Protein AF-A0A0V8E8Y0-F1 (afdb_monomer)

Sequence (76 aa):
MPQSSNAGELILEWLELTGIRQDSLGSEYGQKKVQFHQMLHNKTPKHEASVLMSKIMSDKGITLDKLDELRELKGA

Nearest PDB structures (foldseek):
  4pu8-assembly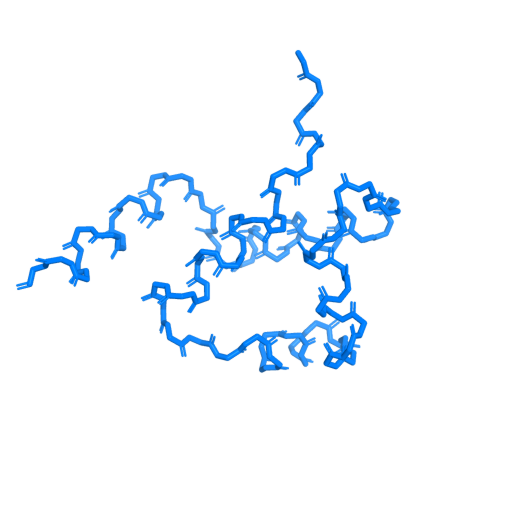1_A  TM=6.925E-01  e=1.433E+00  Shewanella oneidensis MR-1
  4pu7-assembly1_B  TM=6.909E-01  e=1.602E+00  Shewanella oneidensis MR-1
  4pu8-assembly1_B  TM=6.480E-01  e=1.147E+00  Shewanella oneidensis MR-1
  8pi9-assembly1_A  TM=6.395E-01  e=1.602E+00  Homo sapiens
  4pu4-assembly1_D  TM=6.623E-01  e=4.132E+00  Shewanella oneidensis MR-1

pLDDT: mean 88.9, std 13.65, range [36.88, 96.62]

Structure (mmCIF, N/CA/C/O backbone):
data_AF-A0A0V8E8Y0-F1
#
_entry.id   AF-A0A0V8E8Y0-F1
#
loop_
_atom_site.group_PDB
_atom_site.id
_atom_site.type_symbol
_atom_site.label_atom_id
_atom_site.label_alt_id
_atom_site.label_comp_id
_atom_site.label_asym_id
_atom_site.label_entity_id
_atom_site.label_seq_id
_atom_site.pdbx_PDB_ins_code
_atom_site.Cartn_x
_atom_site.Cartn_y
_atom_site.Cartn_z
_atom_site.occupancy
_atom_site.B_iso_or_equiv
_atom_site.auth_seq_id
_atom_site.auth_comp_id
_atom_site.auth_asym_id
_atom_site.auth_atom_id
_atom_site.pdbx_PDB_model_num
ATOM 1 N N . MET A 1 1 ? -8.282 12.177 -17.863 1.00 36.88 1 MET A N 1
ATOM 2 C CA . MET A 1 1 ? -6.955 12.311 -17.215 1.00 36.88 1 MET A CA 1
ATOM 3 C C . MET A 1 1 ? -6.383 10.912 -17.038 1.00 36.88 1 MET A C 1
ATOM 5 O O . MET A 1 1 ? -7.180 10.036 -16.718 1.00 36.88 1 MET A O 1
ATOM 9 N N . PRO A 1 2 ? -5.089 10.644 -17.284 1.00 39.53 2 PRO A N 1
ATOM 10 C CA . PRO A 1 2 ? -4.554 9.303 -17.084 1.00 39.53 2 PRO A CA 1
ATOM 11 C C . PRO A 1 2 ? -4.410 9.031 -15.578 1.00 39.53 2 PRO A C 1
ATOM 13 O O . PRO A 1 2 ? -3.824 9.829 -14.857 1.00 39.53 2 PRO A O 1
ATOM 16 N N . GLN A 1 3 ? -4.964 7.910 -15.112 1.00 43.22 3 GLN A N 1
ATOM 17 C CA . GLN A 1 3 ? -4.986 7.438 -13.714 1.00 43.22 3 GLN A CA 1
ATOM 18 C C . GLN A 1 3 ? -3.621 6.897 -13.223 1.00 43.22 3 GLN A C 1
ATOM 20 O O . GLN A 1 3 ? -3.547 6.086 -12.304 1.00 43.22 3 GLN A O 1
ATOM 25 N N . SER A 1 4 ? -2.521 7.329 -13.836 1.00 39.62 4 SER A N 1
ATOM 26 C CA . SER A 1 4 ? -1.156 7.135 -13.339 1.00 39.62 4 SER A CA 1
ATOM 27 C C . SER A 1 4 ? -0.860 8.307 -12.390 1.00 39.62 4 SER A C 1
ATOM 29 O O . SER A 1 4 ? -0.799 9.436 -12.863 1.00 39.62 4 SER A O 1
ATOM 31 N N . SER A 1 5 ? -0.742 8.190 -11.064 1.00 55.47 5 SER A N 1
ATOM 32 C CA . SER A 1 5 ? -0.025 7.164 -10.301 1.00 55.47 5 SER A CA 1
ATOM 33 C C . SER A 1 5 ? -0.482 7.128 -8.822 1.00 55.47 5 SER A C 1
ATOM 35 O O . SER A 1 5 ? 0.355 7.175 -7.927 1.00 55.47 5 SER A O 1
ATOM 37 N N . ASN A 1 6 ? -1.787 7.044 -8.528 1.00 79.31 6 ASN A N 1
ATOM 38 C CA . ASN A 1 6 ? -2.264 6.977 -7.128 1.00 79.31 6 ASN A CA 1
ATOM 39 C C . ASN A 1 6 ? -2.105 5.588 -6.484 1.00 79.31 6 ASN A C 1
ATOM 41 O O . ASN A 1 6 ? -2.321 5.439 -5.288 1.00 79.31 6 ASN A O 1
ATOM 45 N N . ALA A 1 7 ? -1.719 4.558 -7.244 1.00 89.69 7 ALA A N 1
ATOM 46 C CA . ALA A 1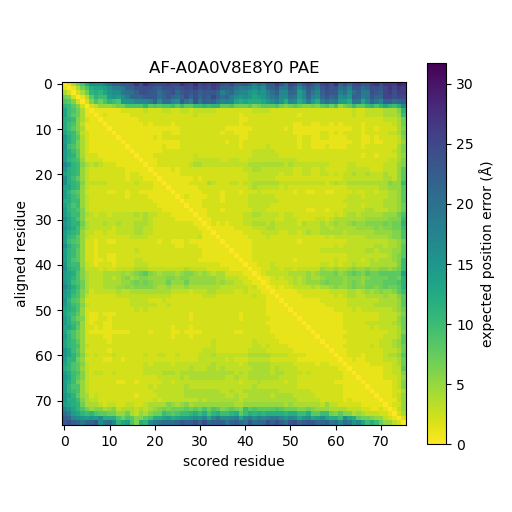 7 ? -1.609 3.192 -6.726 1.00 89.69 7 ALA A CA 1
ATOM 47 C C . ALA A 1 7 ? -0.648 3.084 -5.527 1.00 89.69 7 ALA A C 1
ATOM 49 O O . ALA A 1 7 ? -0.948 2.389 -4.561 1.00 89.69 7 ALA A O 1
ATOM 50 N N . GLY A 1 8 ? 0.475 3.809 -5.564 1.00 92.06 8 GLY A N 1
ATOM 51 C CA . GLY A 1 8 ? 1.422 3.853 -4.450 1.00 92.06 8 GLY A CA 1
ATOM 52 C C . GLY A 1 8 ? 0.802 4.433 -3.178 1.00 92.06 8 GLY A C 1
ATOM 53 O O . GLY A 1 8 ? 0.932 3.840 -2.112 1.00 92.06 8 GLY A O 1
ATOM 54 N N . GLU A 1 9 ? 0.060 5.534 -3.303 1.00 93.06 9 GLU A N 1
ATOM 55 C CA . GLU A 1 9 ? -0.636 6.188 -2.187 1.00 93.06 9 GLU A CA 1
ATOM 56 C C . GLU A 1 9 ? -1.726 5.287 -1.595 1.00 93.06 9 GLU A C 1
ATOM 58 O O . GLU A 1 9 ? -1.781 5.115 -0.381 1.00 93.06 9 GLU A O 1
ATOM 63 N N . LEU A 1 10 ? -2.524 4.632 -2.442 1.00 94.50 10 LEU A N 1
ATOM 64 C CA . LEU A 1 10 ? -3.580 3.715 -1.999 1.00 94.50 10 LEU A CA 1
ATOM 65 C C . LEU A 1 10 ? -3.013 2.484 -1.278 1.00 94.50 10 LEU A C 1
ATOM 67 O O . LEU A 1 10 ? -3.580 2.029 -0.288 1.00 94.50 10 LEU A O 1
ATOM 71 N N . ILE A 1 11 ? -1.879 1.949 -1.743 1.00 95.81 11 ILE A N 1
ATOM 72 C CA . ILE A 1 11 ? -1.190 0.846 -1.059 1.00 95.81 11 ILE A CA 1
ATOM 73 C C . ILE A 1 11 ? -0.631 1.310 0.290 1.00 95.81 11 ILE A C 1
ATOM 75 O O . ILE A 1 11 ? -0.730 0.575 1.271 1.00 95.81 11 ILE A O 1
ATOM 79 N N . LEU A 1 12 ? -0.046 2.509 0.360 1.00 95.31 12 LEU A N 1
ATOM 80 C CA . LEU A 1 12 ? 0.474 3.067 1.612 1.00 95.31 12 LEU A CA 1
ATOM 81 C C . LEU A 1 12 ? -0.640 3.279 2.638 1.00 95.31 12 LEU A C 1
ATOM 83 O O . LEU A 1 12 ? -0.488 2.887 3.792 1.00 95.31 12 LEU A O 1
ATOM 87 N N . GLU A 1 13 ? -1.768 3.830 2.207 1.00 95.25 13 GLU A N 1
ATOM 88 C CA . GLU A 1 13 ? -2.930 4.002 3.068 1.00 95.25 13 GLU A CA 1
ATOM 89 C C . GLU A 1 13 ? -3.487 2.658 3.548 1.00 95.25 13 GLU A C 1
ATOM 91 O O . GLU A 1 13 ? -3.743 2.470 4.737 1.00 95.25 13 GLU A O 1
ATOM 96 N N . TRP A 1 14 ? -3.617 1.683 2.647 1.00 96.38 14 TRP A N 1
ATOM 97 C CA . TRP A 1 14 ? -4.053 0.340 3.015 1.00 96.38 14 TRP A CA 1
ATOM 98 C C . TRP A 1 14 ? -3.149 -0.293 4.086 1.00 96.38 14 TRP A C 1
ATOM 100 O O . TRP A 1 14 ? -3.642 -0.915 5.030 1.00 96.38 14 TRP A O 1
ATOM 110 N N . LEU A 1 15 ? -1.827 -0.116 3.984 1.00 95.88 15 LEU A N 1
ATOM 111 C CA . LEU A 1 15 ? -0.875 -0.577 5.001 1.00 95.88 15 LEU A CA 1
ATOM 112 C C . LEU A 1 15 ? -1.115 0.106 6.356 1.00 95.88 15 LEU A C 1
ATOM 114 O O . LEU A 1 15 ? -1.095 -0.559 7.391 1.00 95.88 15 LEU A O 1
ATOM 118 N N . GLU A 1 16 ? -1.384 1.412 6.363 1.00 95.12 16 GLU A N 1
ATOM 119 C CA . GLU A 1 16 ? -1.683 2.164 7.585 1.00 95.12 16 GLU A CA 1
ATOM 120 C C . GLU A 1 16 ? -2.995 1.717 8.250 1.00 95.12 16 GLU A C 1
ATOM 122 O O . GLU A 1 16 ? -3.086 1.637 9.482 1.00 95.12 16 GLU A O 1
ATOM 127 N N . LEU A 1 17 ? -4.022 1.429 7.452 1.00 94.50 17 LEU A N 1
ATOM 128 C CA . LEU A 1 17 ? -5.324 0.985 7.944 1.00 94.50 17 LEU A CA 1
ATOM 129 C C . LEU A 1 17 ? -5.294 -0.459 8.459 1.00 94.50 17 LEU A C 1
ATOM 131 O O . LEU A 1 17 ? -5.920 -0.759 9.470 1.00 94.50 17 LEU A O 1
ATOM 135 N N . THR A 1 18 ? -4.540 -1.344 7.805 1.00 93.88 18 THR A N 1
ATOM 136 C CA . THR A 1 18 ? -4.430 -2.761 8.200 1.00 93.88 18 THR A CA 1
ATOM 137 C C . THR A 1 18 ? -3.362 -3.030 9.262 1.00 93.88 18 THR A C 1
ATOM 139 O O . THR A 1 18 ? -3.350 -4.104 9.861 1.00 93.88 18 THR A O 1
ATOM 142 N N . GLY A 1 19 ? -2.432 -2.095 9.483 1.00 94.44 19 GLY A N 1
ATOM 143 C CA . GLY A 1 19 ? -1.271 -2.290 10.356 1.00 94.44 19 GLY A CA 1
ATOM 144 C C . GLY A 1 19 ? -0.219 -3.251 9.788 1.00 94.44 19 GLY A C 1
ATOM 145 O O . GLY A 1 19 ? 0.739 -3.605 10.481 1.00 94.44 19 GLY A O 1
ATOM 146 N N . ILE A 1 20 ? -0.368 -3.683 8.532 1.00 94.62 20 ILE A N 1
ATOM 147 C CA . ILE A 1 20 ? 0.610 -4.535 7.857 1.00 94.62 20 ILE A CA 1
ATOM 148 C C . ILE A 1 20 ? 1.879 -3.722 7.612 1.00 94.62 20 ILE A C 1
ATOM 150 O O . ILE A 1 20 ? 1.854 -2.589 7.132 1.00 94.62 20 ILE A O 1
ATOM 154 N N . ARG A 1 21 ? 3.036 -4.315 7.914 1.00 94.75 21 ARG A N 1
ATOM 155 C CA . ARG A 1 21 ? 4.313 -3.649 7.660 1.00 94.75 21 ARG A CA 1
ATOM 156 C C . ARG A 1 21 ? 4.629 -3.650 6.169 1.00 94.75 21 ARG A C 1
ATOM 158 O O . ARG A 1 21 ? 4.596 -4.689 5.508 1.00 94.75 21 ARG A O 1
ATOM 165 N N . GLN A 1 22 ? 5.049 -2.494 5.668 1.00 93.69 22 GLN A N 1
ATOM 166 C CA . GLN A 1 22 ? 5.432 -2.301 4.271 1.00 93.69 22 GLN A CA 1
ATOM 167 C C . GLN A 1 22 ? 6.532 -3.269 3.800 1.00 93.69 22 GLN A C 1
ATOM 169 O O . GLN A 1 22 ? 6.517 -3.713 2.656 1.00 93.69 22 GLN A O 1
ATOM 174 N N . ASP A 1 23 ? 7.490 -3.612 4.666 1.00 92.81 23 ASP A N 1
ATOM 175 C CA . ASP A 1 23 ? 8.562 -4.562 4.339 1.00 92.81 23 ASP A CA 1
ATOM 176 C C . ASP A 1 23 ? 8.061 -6.002 4.176 1.00 92.81 23 ASP A C 1
ATOM 178 O O . ASP A 1 23 ? 8.597 -6.760 3.367 1.00 92.81 23 ASP A O 1
ATOM 182 N N . SER A 1 24 ? 7.014 -6.352 4.917 1.00 95.12 24 SER A N 1
ATOM 183 C CA . SER A 1 24 ? 6.381 -7.663 4.896 1.00 95.12 24 SER A CA 1
ATOM 184 C C . SER A 1 24 ? 5.597 -7.807 3.595 1.00 95.12 24 SER A C 1
ATOM 186 O O . SER A 1 24 ? 5.848 -8.752 2.853 1.00 95.12 24 SER A O 1
ATOM 188 N N . LEU A 1 25 ? 4.810 -6.785 3.228 1.00 96.38 25 LEU A N 1
ATOM 189 C CA . LEU A 1 25 ? 4.173 -6.722 1.912 1.00 96.38 25 LEU A CA 1
ATOM 190 C C . LEU A 1 25 ? 5.215 -6.774 0.785 1.00 96.38 25 LEU A C 1
ATOM 192 O O . LEU A 1 25 ? 5.100 -7.595 -0.112 1.00 96.38 25 LEU A O 1
ATOM 196 N N . GLY A 1 26 ? 6.266 -5.951 0.835 1.00 95.44 26 GLY A N 1
ATOM 197 C CA . GLY A 1 26 ? 7.308 -5.954 -0.198 1.00 95.44 26 GLY A CA 1
ATOM 198 C C . GLY A 1 26 ? 7.953 -7.329 -0.396 1.00 95.44 26 GLY A C 1
ATOM 199 O O . GLY A 1 26 ? 8.159 -7.757 -1.531 1.00 95.44 26 GLY A O 1
ATOM 200 N N . SER A 1 27 ? 8.197 -8.054 0.699 1.00 96.06 27 SER A N 1
ATOM 201 C CA . SER A 1 27 ? 8.779 -9.401 0.665 1.00 96.06 27 SER A CA 1
ATOM 202 C C . SER A 1 27 ? 7.860 -10.428 -0.004 1.00 96.06 27 SER A C 1
ATOM 204 O O . SER A 1 27 ? 8.359 -11.272 -0.746 1.00 96.06 27 SER A O 1
ATOM 206 N N . GLU A 1 28 ? 6.536 -10.329 0.176 1.00 96.50 28 GLU A N 1
ATOM 207 C CA . GLU A 1 28 ? 5.555 -11.194 -0.510 1.00 96.50 28 GLU A CA 1
ATOM 208 C C . GLU A 1 28 ? 5.640 -11.076 -2.040 1.00 96.50 28 GLU A C 1
ATOM 210 O O . GLU A 1 28 ? 5.400 -12.045 -2.757 1.00 96.50 28 GLU A O 1
ATOM 215 N N . TYR A 1 29 ? 6.043 -9.907 -2.543 1.00 95.44 29 TYR A N 1
ATOM 216 C CA . TYR A 1 29 ? 6.209 -9.634 -3.973 1.00 95.44 29 TYR A CA 1
ATOM 217 C C . TYR A 1 29 ? 7.678 -9.657 -4.428 1.00 95.44 29 TYR A C 1
ATOM 219 O O . TYR A 1 29 ? 8.017 -9.136 -5.495 1.00 95.44 29 TYR A O 1
ATOM 227 N N . GLY A 1 30 ? 8.571 -10.243 -3.623 1.00 95.12 30 GLY A N 1
ATOM 228 C CA . GLY A 1 30 ? 9.9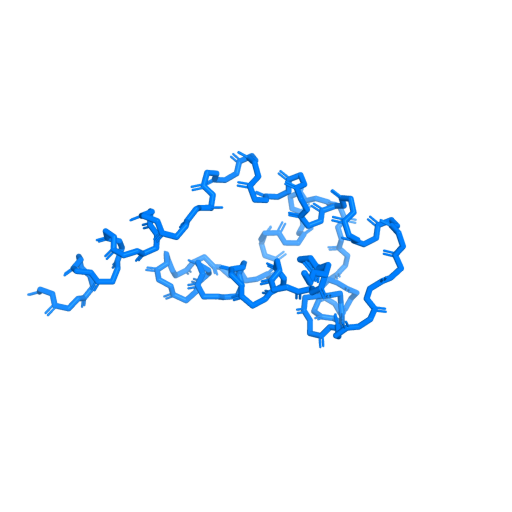92 -10.392 -3.950 1.00 95.12 30 GLY A CA 1
ATOM 229 C C . GLY A 1 30 ? 10.772 -9.073 -4.015 1.00 95.12 30 GLY A C 1
ATOM 230 O O . GLY A 1 30 ? 11.849 -9.022 -4.608 1.00 95.12 30 GLY A O 1
ATOM 231 N N . GLN A 1 31 ? 10.246 -7.996 -3.430 1.00 94.25 31 GLN A N 1
ATOM 232 C CA . GLN A 1 31 ? 10.870 -6.678 -3.433 1.00 94.25 31 GLN A CA 1
ATOM 233 C C . GLN A 1 31 ? 11.723 -6.470 -2.182 1.00 94.25 31 GLN A C 1
ATOM 235 O O . GLN A 1 31 ? 11.293 -6.708 -1.053 1.00 94.25 31 GLN A O 1
ATOM 240 N N . LYS A 1 32 ? 12.939 -5.941 -2.361 1.00 94.38 32 LYS A N 1
ATOM 241 C CA . LYS A 1 32 ? 13.759 -5.497 -1.226 1.00 94.38 32 LYS A CA 1
ATOM 242 C C . LYS A 1 32 ? 13.102 -4.288 -0.566 1.00 94.38 32 LYS A C 1
ATOM 244 O O . LYS A 1 32 ? 12.631 -3.394 -1.265 1.00 94.38 32 LYS A O 1
ATOM 249 N N . LYS A 1 33 ? 13.180 -4.193 0.766 1.00 91.75 33 LYS A N 1
ATOM 250 C CA . LYS A 1 33 ? 12.587 -3.103 1.567 1.00 91.75 33 LYS A CA 1
ATOM 251 C C . LYS A 1 33 ? 12.789 -1.706 0.962 1.00 91.75 33 LYS A C 1
ATOM 253 O O . LYS A 1 33 ? 11.825 -0.974 0.775 1.00 91.75 33 LYS A O 1
ATOM 258 N N . VAL A 1 34 ? 14.032 -1.354 0.622 1.00 94.00 34 VAL A N 1
ATOM 259 C CA . VAL A 1 34 ? 14.371 -0.031 0.061 1.00 94.00 34 VAL A CA 1
ATOM 260 C C . VAL A 1 34 ? 13.756 0.179 -1.326 1.00 94.00 34 VAL A C 1
ATOM 262 O O . VAL A 1 34 ? 13.232 1.253 -1.602 1.00 94.00 34 VAL A O 1
ATOM 265 N N . GLN A 1 35 ? 13.786 -0.843 -2.184 1.00 92.12 35 GLN A N 1
ATOM 266 C CA . GLN A 1 35 ? 13.249 -0.765 -3.546 1.00 92.12 35 GLN A CA 1
ATOM 267 C C . GLN A 1 35 ? 11.727 -0.650 -3.531 1.00 92.12 35 GLN A C 1
ATOM 269 O O . GLN A 1 35 ? 11.168 0.193 -4.224 1.00 92.12 35 GLN A O 1
ATOM 274 N N . PHE A 1 36 ? 11.066 -1.442 -2.686 1.00 94.31 36 PHE A N 1
ATOM 275 C CA . PHE A 1 36 ? 9.622 -1.378 -2.504 1.00 94.31 36 PHE A CA 1
ATOM 276 C C . PHE A 1 36 ? 9.183 -0.017 -1.964 1.00 94.31 36 PHE A C 1
ATOM 278 O O . PHE A 1 36 ? 8.213 0.563 -2.441 1.00 94.31 36 PHE A O 1
ATOM 285 N N . HIS A 1 37 ? 9.940 0.533 -1.012 1.00 93.69 37 HIS A N 1
ATOM 286 C CA . HIS A 1 37 ? 9.706 1.880 -0.513 1.00 93.69 37 HIS A CA 1
ATOM 287 C C . HIS A 1 37 ? 9.827 2.931 -1.612 1.00 93.69 37 HIS A C 1
ATOM 289 O O . HIS A 1 37 ? 8.876 3.663 -1.865 1.00 93.69 37 HIS A O 1
ATOM 295 N N . GLN A 1 38 ? 10.941 2.952 -2.339 1.00 92.75 38 GLN A N 1
ATOM 296 C CA . GLN A 1 38 ? 11.112 3.881 -3.456 1.00 92.75 38 GLN A CA 1
ATOM 297 C C . GLN A 1 38 ? 10.011 3.733 -4.511 1.00 92.75 38 GLN A C 1
ATOM 299 O O . GLN A 1 38 ? 9.559 4.736 -5.051 1.00 92.75 38 GLN A O 1
ATOM 304 N N . MET A 1 39 ? 9.558 2.507 -4.778 1.00 93.19 39 MET A N 1
ATOM 305 C CA . MET A 1 39 ? 8.480 2.235 -5.722 1.00 93.19 39 MET A CA 1
ATOM 306 C C . MET A 1 39 ? 7.159 2.887 -5.301 1.00 93.19 39 MET A C 1
ATOM 308 O O . MET A 1 39 ? 6.571 3.600 -6.109 1.00 93.19 39 MET A O 1
ATOM 312 N N . LEU A 1 40 ? 6.712 2.673 -4.058 1.00 92.81 4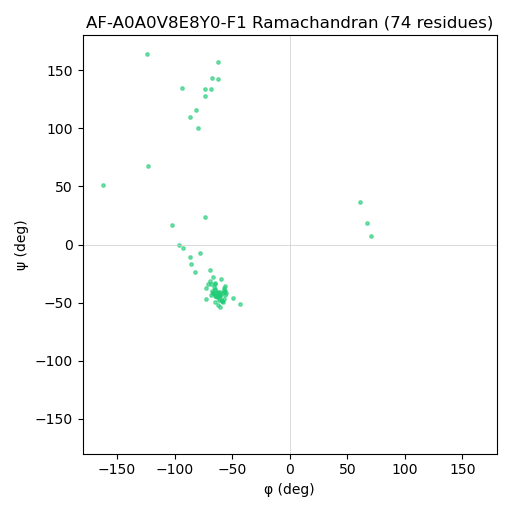0 LEU A N 1
ATOM 313 C CA . LEU A 1 40 ? 5.427 3.198 -3.577 1.00 92.81 40 LEU A CA 1
ATOM 314 C C . LEU A 1 40 ? 5.402 4.730 -3.478 1.00 92.81 40 LEU A C 1
ATOM 316 O O . LEU A 1 40 ? 4.347 5.333 -3.634 1.00 92.81 40 LEU A O 1
ATOM 320 N N . HIS A 1 41 ? 6.554 5.366 -3.253 1.00 92.19 41 HIS A N 1
ATOM 321 C CA . HIS A 1 41 ? 6.663 6.827 -3.164 1.00 92.19 41 HIS A CA 1
ATOM 322 C C . HIS A 1 41 ? 7.009 7.509 -4.499 1.00 92.19 41 HIS A C 1
ATOM 324 O O . HIS A 1 41 ? 7.082 8.739 -4.566 1.00 92.19 41 HIS A O 1
ATOM 330 N N . ASN A 1 42 ? 7.239 6.746 -5.572 1.00 88.75 42 ASN A N 1
ATOM 331 C CA . ASN A 1 42 ? 7.582 7.317 -6.867 1.00 88.75 42 ASN A CA 1
ATOM 332 C C . ASN A 1 42 ? 6.324 7.793 -7.608 1.00 88.75 42 ASN A C 1
ATOM 334 O O . ASN A 1 42 ? 5.497 6.989 -8.031 1.00 88.75 42 ASN A O 1
ATOM 338 N N . LYS A 1 43 ? 6.227 9.106 -7.842 1.00 84.88 43 LYS A N 1
ATOM 339 C CA . LYS A 1 43 ? 5.123 9.733 -8.593 1.00 84.88 43 LYS A CA 1
ATOM 340 C C . LYS A 1 43 ? 5.137 9.394 -10.090 1.00 84.88 43 LYS A C 1
ATOM 342 O O . LYS A 1 43 ? 4.100 9.464 -10.750 1.00 84.88 43 LYS A O 1
ATOM 347 N N . THR A 1 44 ? 6.292 9.004 -10.627 1.00 86.69 44 THR A N 1
ATOM 348 C CA . THR A 1 44 ? 6.493 8.589 -12.023 1.00 86.69 44 THR A CA 1
ATOM 349 C C . THR A 1 44 ? 7.095 7.178 -12.078 1.00 86.69 44 THR A C 1
ATOM 351 O O . THR A 1 44 ? 8.2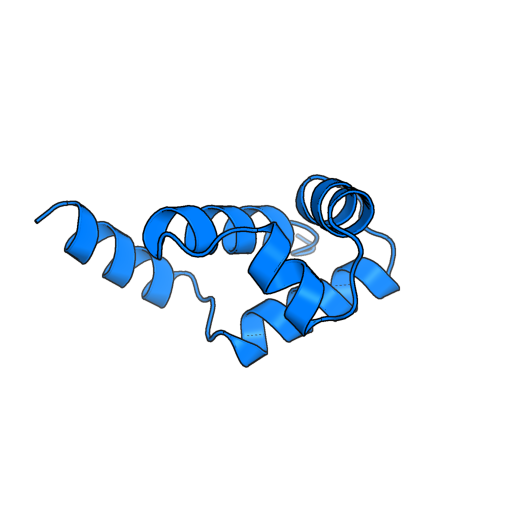60 6.985 -12.447 1.00 86.69 44 THR A O 1
ATOM 354 N N . PRO A 1 45 ? 6.324 6.154 -11.670 1.00 86.31 45 PRO A N 1
ATOM 355 C CA . PRO A 1 45 ? 6.791 4.776 -11.677 1.00 86.31 45 PRO A CA 1
ATOM 356 C C . PRO A 1 45 ? 7.113 4.318 -13.103 1.00 86.31 45 PRO A C 1
ATOM 358 O O . PRO A 1 45 ? 6.418 4.648 -14.064 1.00 86.31 45 PRO A O 1
ATOM 361 N N . LYS A 1 46 ? 8.180 3.521 -13.240 1.00 89.75 46 LYS A N 1
ATOM 362 C CA . LYS A 1 46 ? 8.437 2.776 -14.479 1.00 89.75 46 LYS A CA 1
ATOM 363 C C . LYS A 1 46 ? 7.288 1.797 -14.726 1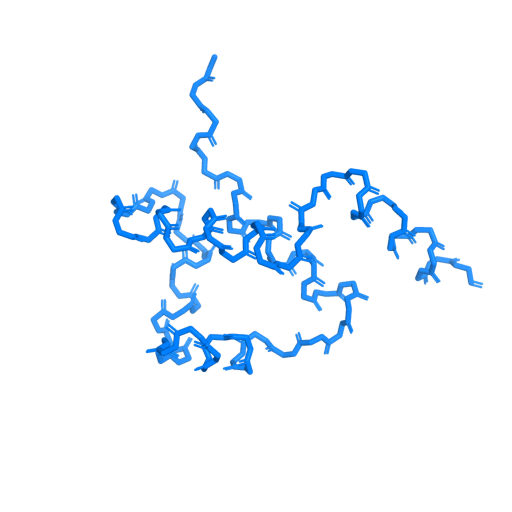.00 89.75 46 LYS A C 1
ATOM 365 O O . LYS A 1 46 ? 6.647 1.356 -13.777 1.00 89.75 46 LYS A O 1
ATOM 370 N N . HIS A 1 47 ? 7.098 1.388 -15.978 1.00 89.06 47 HIS A N 1
ATOM 371 C CA . HIS A 1 47 ? 6.033 0.457 -16.359 1.00 89.06 47 HIS A CA 1
ATOM 372 C C . HIS A 1 47 ? 5.973 -0.798 -15.467 1.00 89.06 47 HIS A C 1
ATOM 374 O O . HIS A 1 47 ? 4.909 -1.135 -14.964 1.00 89.06 47 HIS A O 1
ATOM 380 N N . GLU A 1 48 ? 7.117 -1.429 -15.187 1.00 91.19 48 GLU A N 1
ATOM 381 C CA . GLU A 1 48 ? 7.203 -2.608 -14.308 1.00 91.19 48 GLU A CA 1
ATOM 382 C C . GLU A 1 48 ? 6.687 -2.335 -12.887 1.00 91.19 48 GLU A C 1
ATOM 384 O O . GLU A 1 48 ? 5.956 -3.145 -12.321 1.00 91.19 48 GLU A O 1
ATOM 389 N N . ALA A 1 49 ? 7.020 -1.169 -12.326 1.00 91.88 49 ALA A N 1
ATOM 390 C CA . ALA A 1 49 ? 6.538 -0.742 -11.017 1.00 91.88 49 ALA A CA 1
ATOM 391 C C . ALA A 1 49 ? 5.025 -0.487 -11.030 1.00 91.88 49 ALA A C 1
ATOM 393 O O . ALA A 1 49 ? 4.329 -0.892 -10.103 1.00 91.88 49 ALA A O 1
ATOM 394 N N . SER A 1 50 ? 4.501 0.141 -12.087 1.00 91.62 50 SER A N 1
ATOM 395 C CA . SER A 1 50 ? 3.058 0.333 -12.260 1.00 91.62 50 SER A CA 1
ATOM 396 C C . SER A 1 50 ? 2.317 -0.999 -12.334 1.00 91.62 50 SER A C 1
ATOM 398 O O . SER A 1 50 ? 1.337 -1.181 -11.621 1.00 91.62 50 SER A O 1
ATOM 400 N N . VAL A 1 51 ? 2.813 -1.945 -13.139 1.00 94.00 51 VAL A N 1
ATOM 401 C CA . VAL A 1 51 ? 2.231 -3.289 -13.270 1.00 94.00 51 VAL A CA 1
ATOM 402 C C . VAL A 1 51 ? 2.244 -4.018 -11.929 1.00 94.00 51 VAL A C 1
ATOM 404 O O . VAL A 1 51 ? 1.235 -4.607 -11.542 1.00 94.00 51 VAL A O 1
ATOM 407 N N . LEU A 1 52 ? 3.353 -3.945 -11.188 1.00 94.81 52 LEU A N 1
ATOM 408 C CA . LEU A 1 52 ? 3.444 -4.573 -9.875 1.00 94.81 52 LEU A CA 1
ATOM 409 C C . LEU A 1 52 ? 2.465 -3.951 -8.871 1.00 94.81 52 LEU A C 1
ATOM 411 O O . LEU A 1 52 ? 1.780 -4.686 -8.168 1.00 94.81 52 LEU A O 1
ATOM 415 N N . MET A 1 53 ? 2.349 -2.623 -8.822 1.00 94.38 53 MET A N 1
ATOM 416 C CA . MET A 1 53 ? 1.378 -1.953 -7.950 1.00 94.38 53 MET A CA 1
ATOM 417 C C . MET A 1 53 ? -0.066 -2.305 -8.321 1.00 94.38 53 MET A C 1
ATOM 419 O O . MET A 1 53 ? -0.858 -2.601 -7.432 1.00 94.38 53 MET A O 1
ATOM 423 N N . SER A 1 54 ? -0.405 -2.361 -9.613 1.00 94.19 54 SER A N 1
ATOM 424 C CA . SER A 1 54 ? -1.725 -2.820 -10.061 1.00 94.19 54 SER A CA 1
ATOM 425 C C . SER A 1 54 ? -2.007 -4.260 -9.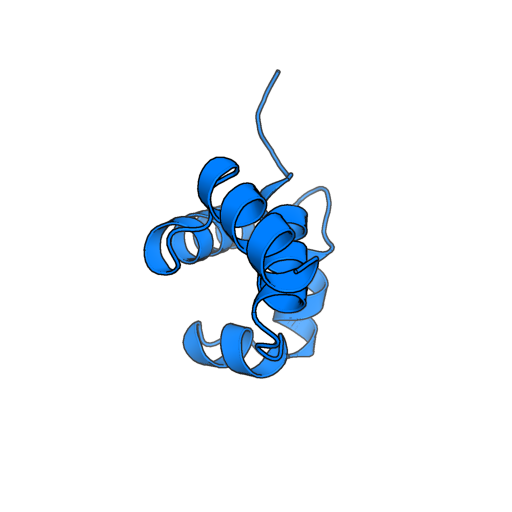635 1.00 94.19 54 SER A C 1
ATOM 427 O O . SER A 1 54 ? -3.110 -4.555 -9.176 1.00 94.19 54 SER A O 1
ATOM 429 N N . LYS A 1 55 ? -1.007 -5.146 -9.723 1.00 95.38 55 LYS A N 1
ATOM 430 C CA . LYS A 1 55 ? -1.122 -6.518 -9.222 1.00 95.38 55 LYS A CA 1
ATOM 431 C C . LYS A 1 55 ? -1.374 -6.540 -7.714 1.00 95.38 55 LYS A C 1
ATOM 433 O O . LYS A 1 55 ? -2.309 -7.198 -7.283 1.00 95.38 55 LYS A O 1
ATOM 438 N N . ILE A 1 56 ? -0.604 -5.783 -6.930 1.00 96.06 56 ILE A N 1
ATOM 439 C CA . ILE A 1 56 ? -0.783 -5.692 -5.472 1.00 96.06 56 ILE A CA 1
ATOM 440 C C . ILE A 1 56 ? -2.198 -5.231 -5.124 1.00 96.06 56 ILE A C 1
ATOM 442 O O . ILE A 1 56 ? -2.841 -5.831 -4.267 1.00 96.06 56 ILE A O 1
ATOM 446 N N . MET A 1 57 ? -2.690 -4.188 -5.795 1.00 95.25 57 MET A N 1
ATOM 447 C CA . MET A 1 57 ? -4.042 -3.684 -5.566 1.00 95.25 57 MET A CA 1
ATOM 448 C C . MET A 1 57 ? -5.103 -4.742 -5.866 1.00 95.25 57 MET A C 1
ATOM 450 O O . MET A 1 57 ? -6.018 -4.921 -5.069 1.00 95.25 57 MET A O 1
ATOM 454 N N . SER A 1 58 ? -4.959 -5.477 -6.971 1.00 95.75 58 SER A N 1
ATOM 455 C CA . SER A 1 58 ? -5.871 -6.568 -7.322 1.00 95.75 58 SER A CA 1
ATOM 456 C C . SER A 1 58 ? -5.809 -7.715 -6.308 1.00 95.75 58 SER A C 1
ATOM 458 O O . SER A 1 58 ? -6.842 -8.145 -5.804 1.00 95.75 58 SER A O 1
ATOM 460 N N . ASP A 1 59 ? -4.606 -8.185 -5.975 1.00 96.62 59 ASP A N 1
ATOM 461 C CA . ASP A 1 59 ? -4.375 -9.333 -5.091 1.00 96.62 59 ASP A CA 1
ATOM 462 C C . ASP A 1 59 ? -4.850 -9.058 -3.654 1.00 96.62 59 ASP A C 1
ATOM 464 O O . ASP A 1 59 ? -5.318 -9.963 -2.963 1.00 96.62 59 ASP A O 1
ATOM 468 N N . LYS A 1 60 ? -4.733 -7.809 -3.187 1.00 94.81 60 LYS A N 1
ATOM 469 C CA . LYS A 1 60 ? -5.144 -7.387 -1.838 1.00 94.81 60 LYS A CA 1
ATOM 470 C C . LYS A 1 60 ? -6.545 -6.773 -1.784 1.00 94.81 60 LYS A C 1
ATOM 472 O O . LYS A 1 60 ? -6.990 -6.406 -0.699 1.00 94.81 60 LYS A O 1
ATOM 477 N N . GLY A 1 61 ? -7.238 -6.664 -2.920 1.00 94.88 61 GLY A N 1
ATOM 478 C CA . GLY A 1 61 ? -8.564 -6.047 -2.995 1.00 94.88 61 GLY A CA 1
ATOM 479 C C . GLY A 1 61 ? -8.566 -4.574 -2.575 1.00 94.88 61 GLY A C 1
ATOM 480 O O . GLY A 1 61 ? -9.498 -4.124 -1.914 1.00 94.88 61 GLY A O 1
ATOM 481 N N . ILE A 1 62 ? -7.508 -3.831 -2.910 1.00 94.56 62 ILE A N 1
ATOM 482 C CA . ILE A 1 62 ? -7.368 -2.412 -2.567 1.00 94.56 62 ILE A CA 1
ATOM 483 C C . ILE A 1 62 ? -8.190 -1.596 -3.563 1.00 94.56 62 ILE A C 1
ATOM 485 O O . ILE A 1 62 ? -7.759 -1.328 -4.687 1.00 94.56 62 ILE A O 1
ATOM 489 N N . THR A 1 63 ? -9.379 -1.197 -3.130 1.00 93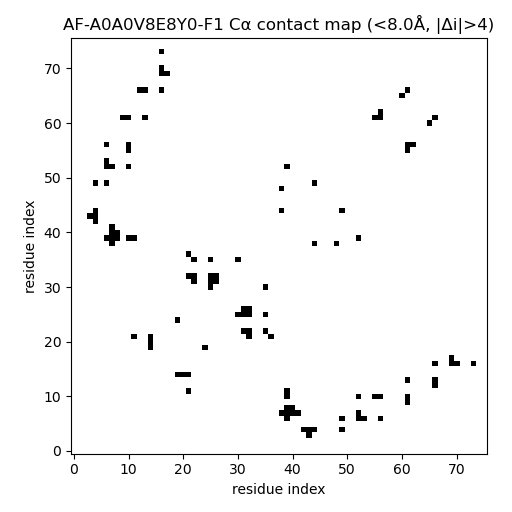.19 63 THR A N 1
ATOM 490 C CA . THR A 1 63 ? -10.287 -0.286 -3.833 1.00 93.19 63 THR A CA 1
ATOM 491 C C . THR A 1 63 ? -10.621 0.896 -2.926 1.00 93.19 63 THR A C 1
ATOM 493 O O . THR A 1 63 ? -10.399 0.827 -1.717 1.00 93.19 63 THR A O 1
ATOM 496 N N . LEU A 1 64 ? -11.152 1.984 -3.493 1.00 91.25 64 LEU A N 1
ATOM 497 C CA . LEU A 1 64 ? -11.586 3.139 -2.697 1.00 91.25 64 LEU A CA 1
ATOM 498 C C . LEU A 1 64 ? -12.652 2.732 -1.673 1.00 91.25 64 LEU A C 1
ATOM 500 O O . LEU A 1 64 ? -12.452 2.972 -0.488 1.00 91.25 64 LEU A O 1
ATOM 504 N N . ASP A 1 65 ? -13.680 1.999 -2.111 1.00 92.38 65 ASP A N 1
ATOM 505 C CA . ASP A 1 65 ? -14.743 1.493 -1.234 1.00 92.38 65 ASP A CA 1
ATOM 506 C C . ASP A 1 65 ? -14.177 0.670 -0.068 1.00 92.38 65 ASP A C 1
ATOM 508 O O . ASP A 1 65 ? -14.587 0.828 1.080 1.00 92.38 65 ASP A O 1
ATOM 512 N N . LYS A 1 66 ? -13.171 -0.179 -0.332 1.00 91.88 66 LYS A N 1
ATOM 513 C CA . LYS A 1 66 ? -12.580 -1.005 0.723 1.00 91.88 66 LYS A CA 1
ATOM 514 C C . LYS A 1 66 ? -11.750 -0.192 1.714 1.00 91.88 66 LYS A C 1
ATOM 516 O O . LYS A 1 66 ? -11.697 -0.537 2.893 1.00 91.88 66 LYS A O 1
ATOM 521 N N . LEU A 1 67 ? -11.084 0.860 1.244 1.00 94.12 67 LEU A N 1
ATOM 522 C CA . LEU A 1 67 ? -10.373 1.795 2.113 1.00 94.12 67 LEU A CA 1
ATOM 523 C C . LEU A 1 67 ? -11.355 2.586 2.977 1.00 94.12 67 LEU A C 1
ATOM 525 O O . LEU A 1 67 ? -11.093 2.745 4.164 1.00 94.12 67 LEU A O 1
ATOM 529 N N . ASP A 1 68 ? -12.491 3.011 2.423 1.00 93.44 68 ASP A N 1
ATOM 530 C CA . ASP A 1 68 ? -13.559 3.673 3.178 1.00 93.44 68 ASP A CA 1
ATOM 531 C C . ASP A 1 68 ? -14.096 2.782 4.304 1.00 93.44 68 ASP A C 1
ATOM 533 O O . ASP A 1 68 ? -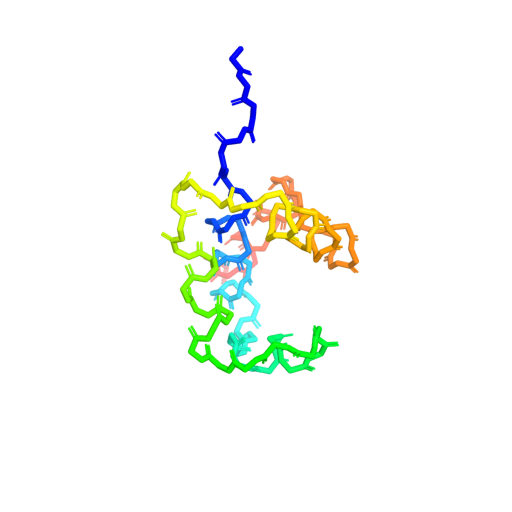14.098 3.203 5.461 1.00 93.44 68 ASP A O 1
ATOM 537 N N . GLU A 1 69 ? -14.413 1.516 4.016 1.00 93.88 69 GLU A N 1
ATOM 538 C CA . GLU A 1 69 ? -14.811 0.544 5.047 1.00 93.88 69 GLU A CA 1
ATOM 539 C C . GLU A 1 69 ? -13.753 0.406 6.158 1.00 93.88 69 GLU A C 1
ATOM 541 O O . GLU A 1 69 ? -14.070 0.357 7.346 1.00 93.88 69 GLU A O 1
ATOM 546 N N . LEU A 1 70 ? -12.470 0.344 5.789 1.00 93.19 70 LEU A N 1
ATOM 547 C CA . LEU A 1 70 ? -11.376 0.227 6.754 1.00 93.19 70 LEU A CA 1
ATOM 548 C C . LEU A 1 70 ? -11.195 1.500 7.600 1.00 93.19 70 LEU A C 1
ATOM 550 O O . LEU A 1 70 ? -10.838 1.399 8.776 1.00 93.19 70 LEU A O 1
ATOM 554 N N . ARG A 1 71 ? -11.443 2.688 7.032 1.00 92.69 71 ARG A N 1
ATOM 555 C CA . ARG A 1 71 ? -11.411 3.970 7.757 1.00 92.69 71 ARG A CA 1
ATOM 556 C C . ARG A 1 71 ? -12.506 4.018 8.820 1.00 92.69 71 ARG A C 1
ATOM 558 O O . ARG A 1 71 ? -12.219 4.399 9.953 1.00 92.69 71 ARG A O 1
ATOM 565 N N . GLU A 1 72 ? -13.719 3.587 8.481 1.00 92.75 72 GLU A N 1
ATOM 566 C CA . GLU A 1 72 ? -14.835 3.514 9.432 1.00 92.75 72 GLU A CA 1
ATOM 567 C C . GLU A 1 72 ? -14.529 2.555 10.588 1.00 92.75 72 GLU A C 1
ATOM 569 O O . GLU A 1 72 ? -14.725 2.905 11.749 1.00 92.75 72 GLU A O 1
ATOM 574 N N . LEU A 1 73 ? -13.962 1.383 10.286 1.00 88.75 73 LEU A N 1
ATOM 575 C CA . LEU A 1 73 ? -13.593 0.389 11.299 1.00 88.75 73 LEU A CA 1
ATOM 576 C C . LEU A 1 73 ? -12.492 0.863 12.256 1.00 88.75 73 LEU A C 1
ATOM 578 O O . LEU A 1 73 ? -12.479 0.452 13.411 1.00 88.75 73 LEU A O 1
ATOM 582 N N . LYS A 1 74 ? -11.553 1.690 11.787 1.00 80.25 74 LYS A N 1
ATOM 583 C CA . LYS A 1 74 ? -10.455 2.226 12.610 1.00 80.25 74 LYS A CA 1
ATOM 584 C C . LYS A 1 74 ? -10.877 3.452 13.431 1.00 80.25 74 LYS A C 1
ATOM 586 O O . LYS A 1 74 ? -10.221 3.770 14.420 1.00 80.25 74 LYS A O 1
ATOM 591 N N . GLY A 1 75 ? -11.918 4.161 12.993 1.00 72.19 75 GLY A N 1
ATOM 592 C CA . GLY A 1 75 ? -12.485 5.322 13.683 1.00 72.19 75 GLY A CA 1
ATOM 593 C C . GLY A 1 75 ? -13.547 4.993 14.741 1.00 72.19 75 GLY A C 1
ATOM 594 O O . GLY A 1 75 ? -13.930 5.899 15.481 1.00 72.19 75 GLY A O 1
ATOM 595 N N . ALA A 1 76 ? -14.018 3.741 14.795 1.00 54.19 76 ALA A N 1
ATOM 596 C CA . ALA A 1 76 ? -14.955 3.210 15.791 1.00 54.19 76 ALA A CA 1
ATOM 597 C C . ALA A 1 76 ? -14.235 2.686 17.046 1.00 54.19 76 ALA A C 1
ATOM 599 O O . ALA A 1 76 ? -14.807 2.849 18.148 1.00 54.19 76 ALA A O 1
#

Radius of gyration: 12.3 Å; Cα contacts (8 Å, |Δi|>4): 58; chains: 1; bounding box: 29×24×33 Å

Solvent-accessible surface area (backbone atoms only — not comparable to full-atom values): 4456 Å² total; per-residue (Å²): 131,79,85,77,54,55,58,31,56,54,51,53,49,50,28,67,67,70,68,51,52,68,54,59,57,21,48,79,72,75,31,54,54,70,60,38,49,54,49,40,71,37,74,78,55,54,70,70,53,48,54,49,43,52,47,50,30,62,77,68,60,65,45,71,71,53,50,51,56,44,51,53,66,73,73,108

Foldseek 3Di:
DDPPDCLLVLVVLVCVLVVPDQCNLCVVVVHHSVRSVCLSPDSDHDPVSRVSSVVSCVVVVRDPVVSVVSVVVVVD

Organism: Lactococcus lactis subsp. lactis (NCBI:txid1360)

Mean predicted aligned error: 4.5 Å

Secondary structure (DSSP, 8-state):
---TTTHHHHHHHHHHHH---HHHHHHHTT--HHHHHHHHH-SS--HHHHHHHHHHHHHHT--HHHHHHHHHHHH-